Protein AF-A0A520HNE1-F1 (afdb_monomer_lite)

Secondary structure (DSSP, 8-state):
----------THHHHHHHHHHHHHT---SPPPPTT--HHHHHHHHHHHHTS--S-----HHHHHT--S-S--TT-SSSS-TT-PPPSS-HHHHHTSHHHHHHHHHHHHHH--

pLDDT: mean 86.64, std 15.67, range [37.59, 98.0]

Structure (mmCIF, N/CA/C/O backbone):
data_AF-A0A520HNE1-F1
#
_entry.id   AF-A0A520HNE1-F1
#
loop_
_atom_site.group_PDB
_atom_site.id
_atom_site.type_symbol
_atom_site.label_atom_id
_atom_site.label_alt_id
_atom_site.label_comp_id
_atom_site.label_asym_id
_atom_site.label_entity_id
_atom_site.label_seq_id
_atom_site.pdbx_PDB_ins_code
_atom_site.Cartn_x
_atom_site.Cartn_y
_atom_site.Cartn_z
_atom_site.occupancy
_atom_site.B_iso_or_equiv
_atom_site.auth_seq_id
_atom_site.auth_comp_id
_atom_site.auth_asym_id
_atom_site.auth_atom_id
_atom_site.pdbx_PDB_model_num
ATOM 1 N N . GLY A 1 1 ? 40.516 4.530 -19.242 1.00 40.66 1 GLY A N 1
ATOM 2 C CA . GLY A 1 1 ? 40.193 3.561 -18.183 1.00 40.66 1 GLY A CA 1
ATOM 3 C C . GLY A 1 1 ? 39.860 4.319 -16.925 1.00 40.66 1 GLY A C 1
ATOM 4 O O . GLY A 1 1 ? 40.769 4.681 -16.197 1.00 40.66 1 GLY A O 1
ATOM 5 N N . ALA A 1 2 ? 38.583 4.626 -16.720 1.00 37.59 2 ALA A N 1
ATOM 6 C CA . ALA A 1 2 ? 38.080 5.184 -15.474 1.00 37.59 2 ALA A CA 1
ATOM 7 C C . ALA A 1 2 ? 37.183 4.106 -14.864 1.00 37.59 2 ALA A C 1
ATOM 9 O O . ALA A 1 2 ? 36.237 3.654 -15.501 1.00 37.59 2 ALA A O 1
ATOM 10 N N . SER A 1 3 ? 37.581 3.618 -13.693 1.00 43.94 3 SER A N 1
ATOM 11 C CA . SER A 1 3 ? 36.864 2.610 -12.921 1.00 43.94 3 SER A CA 1
ATOM 12 C C . SER A 1 3 ? 35.507 3.173 -12.496 1.00 43.94 3 SER A C 1
ATOM 14 O O . SER A 1 3 ? 35.446 4.117 -11.710 1.00 43.94 3 SER A O 1
ATOM 16 N N . ASP A 1 4 ? 34.445 2.580 -13.041 1.00 48.78 4 ASP A N 1
ATOM 17 C CA . ASP A 1 4 ? 33.061 2.705 -12.587 1.00 48.78 4 ASP A CA 1
ATOM 18 C C . ASP A 1 4 ? 32.953 2.093 -11.180 1.00 48.78 4 ASP A C 1
ATOM 20 O O . ASP A 1 4 ? 32.850 0.878 -11.007 1.00 48.78 4 ASP A O 1
ATOM 24 N N . ARG A 1 5 ? 33.080 2.934 -10.149 1.00 47.28 5 ARG A N 1
ATOM 25 C CA . ARG A 1 5 ? 32.736 2.578 -8.769 1.00 47.28 5 ARG A CA 1
ATOM 26 C C . ARG A 1 5 ? 31.274 2.946 -8.547 1.00 47.28 5 ARG A C 1
ATOM 28 O O . ARG A 1 5 ? 30.973 4.027 -8.046 1.00 47.28 5 ARG A O 1
ATOM 35 N N . ARG A 1 6 ? 30.368 2.028 -8.886 1.00 51.62 6 ARG A N 1
ATOM 36 C CA . ARG A 1 6 ? 28.998 2.081 -8.365 1.00 51.62 6 ARG A CA 1
ATOM 37 C C . ARG A 1 6 ? 29.056 1.998 -6.835 1.00 51.62 6 ARG A C 1
ATOM 39 O O . ARG A 1 6 ? 29.762 1.127 -6.320 1.00 51.62 6 ARG A O 1
ATOM 46 N N . PRO A 1 7 ? 28.353 2.857 -6.083 1.00 41.38 7 PRO A N 1
ATOM 47 C CA . PRO A 1 7 ? 28.231 2.668 -4.649 1.00 41.38 7 PRO A CA 1
ATOM 48 C C . PRO A 1 7 ? 27.406 1.402 -4.406 1.00 41.38 7 PRO A C 1
ATOM 50 O O . PRO A 1 7 ? 26.230 1.323 -4.755 1.00 41.38 7 PRO A O 1
ATOM 53 N N . SER A 1 8 ? 28.043 0.386 -3.831 1.00 45.44 8 SER A N 1
ATOM 54 C CA . SER A 1 8 ? 27.373 -0.816 -3.355 1.00 45.44 8 SER A CA 1
ATOM 55 C C . SER A 1 8 ? 26.405 -0.415 -2.241 1.00 45.44 8 SER A C 1
ATOM 57 O O . SER A 1 8 ? 26.836 -0.179 -1.113 1.00 45.44 8 SER A O 1
ATOM 59 N N . PHE A 1 9 ? 25.105 -0.331 -2.531 1.00 48.09 9 PHE A N 1
ATOM 60 C CA . PHE A 1 9 ? 24.079 -0.347 -1.490 1.00 48.09 9 PHE A CA 1
ATOM 61 C C . PHE A 1 9 ? 24.226 -1.672 -0.735 1.00 48.09 9 PHE A C 1
ATOM 63 O O . PHE A 1 9 ? 23.841 -2.735 -1.216 1.00 48.09 9 PHE A O 1
ATOM 70 N N . HIS A 1 10 ? 24.895 -1.634 0.416 1.00 51.56 10 HIS A N 1
ATOM 71 C CA . HIS A 1 10 ? 25.064 -2.805 1.262 1.00 51.56 10 HIS A CA 1
ATOM 72 C C . HIS A 1 10 ? 23.704 -3.137 1.880 1.00 51.56 10 HIS A C 1
ATOM 74 O O . HIS A 1 10 ? 23.119 -2.290 2.549 1.00 51.56 10 HIS A O 1
ATOM 80 N N . VAL A 1 11 ? 23.227 -4.372 1.703 1.00 50.53 11 VAL A N 1
ATOM 81 C CA . VAL A 1 11 ? 21.996 -4.910 2.324 1.00 50.53 11 VAL A CA 1
ATOM 82 C C . VAL A 1 11 ? 21.946 -4.622 3.837 1.00 50.53 11 VAL A C 1
ATOM 84 O O . VAL A 1 11 ? 20.886 -4.331 4.381 1.00 50.53 11 VAL A O 1
ATOM 87 N N . GLN A 1 12 ? 23.110 -4.570 4.495 1.00 44.84 12 GLN A N 1
ATOM 88 C CA . GLN A 1 12 ? 23.267 -4.205 5.910 1.00 44.84 12 GLN A CA 1
ATOM 89 C C . GLN A 1 12 ? 22.785 -2.782 6.264 1.00 44.84 12 GLN A C 1
ATOM 91 O O . GLN A 1 12 ? 22.429 -2.524 7.411 1.00 44.84 12 GLN A O 1
ATOM 96 N N . SER A 1 13 ? 22.758 -1.849 5.305 1.00 59.25 13 SER A N 1
ATOM 97 C CA . SER A 1 13 ? 22.366 -0.450 5.529 1.00 59.25 13 SER A CA 1
ATOM 98 C C . SER A 1 13 ? 20.851 -0.253 5.656 1.00 59.25 13 SER A C 1
ATOM 100 O O . SER A 1 13 ? 20.426 0.764 6.200 1.00 59.25 13 SER A O 1
ATOM 102 N N . ILE A 1 14 ? 20.039 -1.193 5.160 1.00 62.12 14 ILE A N 1
ATOM 103 C CA . ILE A 1 14 ? 18.565 -1.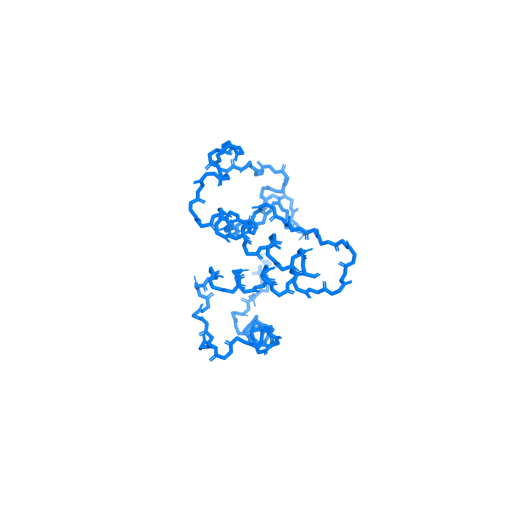120 5.192 1.00 62.12 14 ILE A CA 1
ATOM 104 C C . ILE A 1 14 ? 18.000 -1.899 6.394 1.00 62.12 14 ILE A C 1
ATOM 106 O O . ILE A 1 14 ? 16.924 -1.579 6.894 1.00 62.12 14 ILE A O 1
ATOM 110 N N . SER A 1 15 ? 18.759 -2.859 6.934 1.00 69.25 15 SER A N 1
ATOM 111 C CA . SER A 1 15 ? 18.301 -3.739 8.016 1.00 69.25 15 SER A CA 1
ATOM 112 C C . SER A 1 15 ? 17.917 -2.994 9.299 1.00 69.25 15 SER A C 1
ATOM 114 O O . SER A 1 15 ? 16.929 -3.343 9.936 1.00 69.25 15 SER A O 1
ATOM 116 N N . ARG A 1 16 ? 18.660 -1.945 9.684 1.00 82.94 16 ARG A N 1
ATOM 117 C CA . ARG A 1 16 ? 18.360 -1.196 10.916 1.00 82.94 16 ARG A CA 1
ATOM 118 C C . ARG A 1 16 ? 17.043 -0.406 10.821 1.00 82.94 16 ARG A C 1
ATOM 120 O O . ARG A 1 16 ? 16.237 -0.551 11.737 1.00 82.94 16 ARG A O 1
ATOM 127 N N . PRO A 1 17 ? 16.793 0.392 9.765 1.00 85.19 17 PRO A N 1
ATOM 128 C CA . PRO A 1 17 ? 15.487 1.018 9.565 1.00 85.19 17 PRO A CA 1
ATOM 129 C C . PRO A 1 17 ? 14.316 0.026 9.530 1.00 85.19 17 PRO A C 1
ATOM 131 O O . PRO A 1 17 ? 13.297 0.296 10.158 1.00 85.19 17 PRO A O 1
ATOM 134 N N . CYS 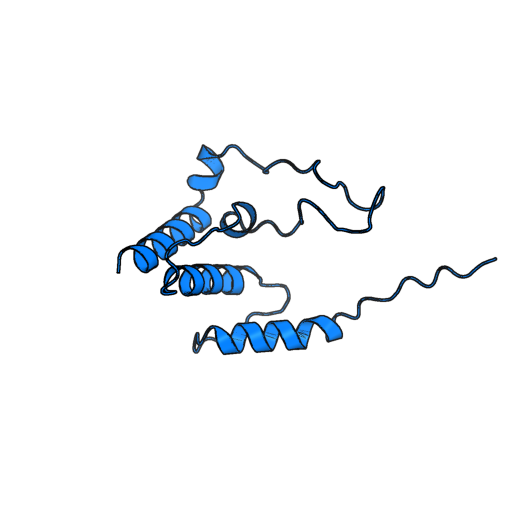A 1 18 ? 14.459 -1.126 8.860 1.00 86.88 18 CYS A N 1
ATOM 135 C CA . CYS A 1 18 ? 13.406 -2.151 8.810 1.00 86.88 18 CYS A CA 1
ATOM 136 C C . CYS A 1 18 ? 13.063 -2.702 10.198 1.00 86.88 18 CYS A C 1
ATOM 138 O O . CYS A 1 18 ? 11.894 -2.706 10.576 1.00 86.88 18 CYS A O 1
ATOM 140 N N . HIS A 1 19 ? 14.080 -3.055 10.986 1.00 87.81 19 HIS A N 1
ATOM 141 C CA . HIS A 1 19 ? 13.887 -3.526 12.355 1.00 87.81 19 HIS A CA 1
ATOM 142 C C . HIS A 1 19 ? 13.204 -2.474 13.242 1.00 87.81 19 HIS A C 1
ATOM 144 O O . HIS A 1 19 ? 12.290 -2.777 14.006 1.00 87.81 19 HIS A O 1
ATOM 150 N N . GLN A 1 20 ? 13.619 -1.207 13.125 1.00 89.81 20 GLN A N 1
ATOM 151 C CA . GLN A 1 20 ? 13.012 -0.104 13.876 1.00 89.81 20 GLN A CA 1
ATOM 152 C C . GLN A 1 20 ? 11.550 0.126 13.486 1.00 89.81 20 GLN A C 1
ATOM 154 O O . GLN A 1 20 ? 10.723 0.372 14.363 1.00 89.81 20 GLN A O 1
ATOM 159 N N . LEU A 1 21 ? 11.229 0.031 12.193 1.00 89.12 21 LEU A N 1
ATOM 160 C CA . LEU A 1 21 ? 9.853 0.105 11.715 1.00 89.12 21 LEU A CA 1
ATOM 161 C C . LEU A 1 21 ? 9.018 -1.050 12.275 1.00 89.12 21 LEU A C 1
ATOM 163 O O . LEU A 1 21 ? 7.948 -0.799 12.820 1.00 89.12 21 LEU A O 1
ATOM 167 N N . TRP A 1 22 ? 9.510 -2.291 12.195 1.00 91.12 22 TRP A N 1
ATOM 168 C CA . TRP A 1 22 ? 8.801 -3.456 12.728 1.00 91.12 22 TRP A CA 1
ATOM 169 C C . TRP A 1 22 ? 8.521 -3.320 14.228 1.00 91.12 22 TRP A C 1
ATOM 171 O O . TRP A 1 22 ? 7.383 -3.481 14.662 1.00 91.12 22 TRP A O 1
ATOM 181 N N . ALA A 1 23 ? 9.530 -2.931 15.011 1.00 90.06 23 ALA A N 1
ATOM 182 C CA . ALA A 1 23 ? 9.372 -2.699 16.444 1.00 90.06 23 ALA A CA 1
ATOM 183 C C . ALA A 1 23 ? 8.332 -1.605 16.758 1.00 90.06 23 ALA A C 1
ATOM 185 O O . ALA A 1 23 ? 7.591 -1.723 17.730 1.00 90.06 23 ALA A O 1
ATOM 186 N N . ALA A 1 24 ? 8.242 -0.558 15.931 1.00 90.25 24 ALA A N 1
ATOM 187 C CA . ALA A 1 24 ? 7.280 0.530 16.112 1.00 90.25 24 ALA A CA 1
ATOM 188 C C . ALA A 1 24 ? 5.828 0.140 15.780 1.00 90.25 24 ALA A C 1
ATOM 190 O O . ALA A 1 24 ? 4.900 0.808 16.233 1.00 90.25 24 ALA A O 1
ATOM 191 N N . LEU A 1 25 ? 5.617 -0.925 15.003 1.00 90.12 25 LEU A N 1
ATOM 192 C CA . LEU A 1 25 ? 4.283 -1.419 14.653 1.00 90.12 25 LEU A CA 1
ATOM 193 C C . LEU A 1 25 ? 3.622 -2.220 15.792 1.00 90.12 25 LEU A C 1
ATOM 195 O O . LEU A 1 25 ? 2.427 -2.520 15.694 1.00 90.12 25 LEU A O 1
ATOM 199 N N . ASP A 1 26 ? 4.371 -2.525 16.862 1.00 82.81 26 ASP A N 1
ATOM 200 C CA . ASP A 1 26 ? 3.914 -3.171 18.105 1.00 82.81 26 ASP A CA 1
ATOM 201 C C . ASP A 1 26 ? 2.994 -4.373 17.839 1.00 82.81 26 ASP A C 1
ATOM 203 O O . ASP A 1 26 ? 1.812 -4.385 18.183 1.00 82.81 26 ASP A O 1
ATOM 207 N N . THR A 1 27 ? 3.501 -5.347 17.082 1.00 78.94 27 THR A N 1
ATOM 208 C CA . THR A 1 27 ? 2.720 -6.501 16.605 1.00 78.94 27 THR A CA 1
ATOM 209 C C . THR A 1 27 ? 2.701 -7.662 17.589 1.00 78.94 27 THR A C 1
ATOM 211 O O . THR A 1 27 ? 1.852 -8.536 17.470 1.00 78.94 27 THR A O 1
ATOM 214 N N . TRP A 1 28 ? 3.655 -7.694 18.528 1.00 81.94 28 TRP A N 1
ATOM 215 C CA . TRP A 1 28 ? 4.046 -8.872 19.322 1.00 81.94 28 TRP A CA 1
ATOM 216 C C . TRP A 1 28 ? 4.425 -10.118 18.496 1.00 81.94 28 TRP A C 1
ATOM 218 O O . TRP A 1 28 ? 4.791 -11.144 19.071 1.00 81.94 28 TRP A O 1
ATOM 228 N N . ASP A 1 29 ? 4.414 -10.012 17.167 1.00 87.62 29 ASP A N 1
ATOM 229 C CA . ASP A 1 29 ? 4.768 -11.061 16.223 1.00 87.62 29 ASP A CA 1
ATOM 230 C C . ASP A 1 29 ? 6.282 -11.055 15.941 1.00 87.62 29 ASP A C 1
ATOM 232 O O . ASP A 1 29 ? 6.933 -9.999 15.988 1.00 87.62 29 ASP A O 1
ATOM 236 N N . PRO A 1 30 ? 6.875 -12.219 15.610 1.00 90.12 30 PRO A N 1
ATOM 237 C CA . PRO A 1 30 ? 8.262 -12.271 15.168 1.00 90.12 30 PRO A CA 1
ATOM 238 C C . PRO A 1 30 ? 8.453 -11.453 13.884 1.00 90.12 30 PRO A C 1
ATOM 240 O O . PRO A 1 30 ? 7.607 -11.473 12.990 1.00 90.12 30 PRO A O 1
ATOM 243 N N . GLU A 1 31 ? 9.588 -10.756 13.787 1.00 91.19 31 GLU A N 1
ATOM 244 C CA . GLU A 1 31 ? 9.944 -9.993 12.587 1.00 91.19 31 GLU A CA 1
ATOM 245 C C . GLU A 1 31 ? 10.016 -10.918 11.358 1.00 91.19 31 GLU A C 1
ATOM 247 O O . GLU A 1 31 ? 10.704 -11.946 11.414 1.00 91.19 31 GLU A O 1
ATOM 252 N N . PRO A 1 32 ? 9.319 -10.588 10.251 1.00 91.88 32 PRO A N 1
ATOM 253 C CA . PRO A 1 32 ? 9.392 -11.360 9.018 1.00 91.88 32 PRO A CA 1
ATOM 254 C C . PRO A 1 32 ? 10.810 -11.397 8.444 1.00 91.88 32 PRO A C 1
ATOM 256 O O . PRO A 1 32 ? 11.614 -10.486 8.645 1.00 91.88 32 PRO A O 1
ATOM 259 N N . ALA A 1 33 ? 11.111 -12.437 7.665 1.00 89.38 33 ALA A N 1
ATOM 260 C CA . ALA A 1 33 ? 12.364 -12.491 6.920 1.00 89.38 33 ALA A CA 1
ATOM 261 C C . ALA A 1 33 ? 12.463 -11.313 5.920 1.00 89.38 33 ALA A C 1
ATOM 263 O O . ALA A 1 33 ? 11.433 -10.868 5.406 1.00 89.38 33 ALA A O 1
ATOM 264 N N . PRO A 1 34 ? 13.676 -10.820 5.590 1.00 83.19 34 PRO A N 1
ATOM 265 C CA . PRO A 1 34 ? 13.851 -9.635 4.737 1.00 83.19 34 PRO A CA 1
ATOM 266 C C . PRO A 1 34 ? 13.215 -9.713 3.340 1.00 83.19 34 PRO A C 1
ATOM 268 O O . PRO A 1 34 ? 12.947 -8.682 2.729 1.00 83.19 34 PRO A O 1
ATOM 271 N N . ASP A 1 35 ? 12.989 -10.916 2.817 1.00 84.75 35 ASP A N 1
ATOM 272 C CA . ASP A 1 35 ? 12.350 -11.187 1.525 1.00 84.75 35 ASP A CA 1
ATOM 273 C C . ASP A 1 35 ? 10.830 -11.418 1.628 1.00 84.75 35 ASP A C 1
ATOM 275 O O . ASP A 1 35 ? 10.147 -11.596 0.619 1.00 84.75 35 ASP A O 1
ATOM 279 N N . THR A 1 36 ? 10.277 -11.377 2.841 1.00 89.06 36 THR A N 1
ATOM 280 C CA . THR A 1 36 ? 8.871 -11.658 3.139 1.00 89.06 36 THR A CA 1
ATOM 281 C C . THR A 1 36 ? 8.149 -10.364 3.523 1.00 89.06 36 THR A C 1
ATOM 283 O O . THR A 1 36 ? 7.833 -10.114 4.683 1.00 89.06 36 THR A O 1
ATOM 286 N N . ALA A 1 37 ? 7.877 -9.514 2.530 1.00 88.31 37 ALA A N 1
ATOM 287 C CA . ALA A 1 37 ? 7.321 -8.175 2.758 1.00 88.31 37 ALA A CA 1
ATOM 288 C C . ALA A 1 37 ? 5.820 -8.152 3.108 1.00 88.31 37 ALA A C 1
ATOM 290 O O . ALA A 1 37 ? 5.356 -7.204 3.737 1.00 88.31 37 ALA A O 1
ATOM 291 N N . ALA A 1 38 ? 5.045 -9.170 2.713 1.00 91.44 38 ALA A N 1
ATOM 292 C CA . ALA A 1 38 ? 3.582 -9.135 2.827 1.00 91.44 38 ALA A CA 1
ATOM 293 C C . ALA A 1 38 ? 3.063 -8.884 4.261 1.00 91.44 38 ALA A C 1
ATOM 295 O O . ALA A 1 38 ? 2.248 -7.975 4.413 1.00 91.44 38 ALA A O 1
ATOM 296 N N . PRO A 1 39 ? 3.567 -9.559 5.316 1.00 91.94 39 PRO A N 1
ATOM 297 C CA . PRO A 1 39 ? 3.123 -9.287 6.683 1.00 91.94 39 PRO A CA 1
ATOM 298 C C . PRO A 1 39 ? 3.435 -7.859 7.140 1.00 91.94 39 PRO A C 1
ATOM 300 O O . PRO A 1 39 ? 2.641 -7.269 7.866 1.00 91.94 39 PRO A O 1
ATOM 303 N N . VAL A 1 40 ? 4.561 -7.288 6.687 1.00 92.06 40 VAL A N 1
ATOM 304 C CA . VAL A 1 40 ? 4.956 -5.900 6.985 1.00 92.06 40 VAL A CA 1
ATOM 305 C C . VAL A 1 40 ? 3.991 -4.907 6.334 1.00 92.06 40 VAL A C 1
ATOM 307 O O . VAL A 1 40 ? 3.595 -3.929 6.964 1.00 92.06 40 VAL A O 1
ATOM 310 N N . VAL A 1 41 ? 3.569 -5.170 5.095 1.00 93.06 41 VAL A N 1
ATOM 311 C CA . VAL A 1 41 ? 2.559 -4.355 4.403 1.00 93.06 41 VAL A CA 1
ATOM 312 C C . VAL A 1 41 ? 1.221 -4.427 5.137 1.00 93.06 41 VAL A C 1
ATOM 314 O O . VAL A 1 41 ? 0.634 -3.391 5.441 1.00 93.06 41 VAL A O 1
ATOM 317 N N . ASP A 1 42 ? 0.760 -5.630 5.477 1.00 94.50 42 ASP A N 1
ATOM 318 C CA . ASP A 1 42 ? -0.554 -5.835 6.096 1.00 94.50 42 ASP A CA 1
ATOM 319 C C . ASP A 1 42 ? -0.671 -5.095 7.436 1.00 94.50 42 ASP A C 1
ATOM 321 O O . ASP A 1 42 ? -1.655 -4.391 7.688 1.00 94.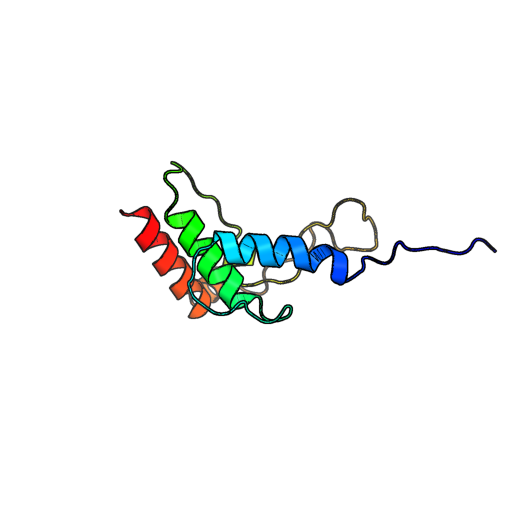50 42 ASP A O 1
ATOM 325 N N . ILE A 1 43 ? 0.362 -5.187 8.280 1.00 94.69 43 ILE A N 1
ATOM 326 C CA . ILE A 1 43 ? 0.385 -4.468 9.551 1.00 94.69 43 ILE A CA 1
ATOM 327 C C . ILE A 1 43 ? 0.520 -2.955 9.364 1.00 94.69 43 ILE A C 1
ATOM 329 O O . ILE A 1 43 ? -0.161 -2.199 10.058 1.00 94.69 43 ILE A O 1
ATOM 333 N N . ALA A 1 44 ? 1.368 -2.493 8.441 1.00 93.88 44 ALA A N 1
ATOM 334 C CA . ALA A 1 44 ? 1.582 -1.067 8.223 1.00 93.88 44 ALA A CA 1
ATOM 335 C C . ALA A 1 44 ? 0.285 -0.389 7.767 1.00 93.88 44 ALA A C 1
ATOM 337 O O . ALA A 1 44 ? -0.075 0.662 8.297 1.00 93.88 44 ALA A O 1
ATOM 338 N N . LEU A 1 45 ? -0.462 -1.029 6.861 1.00 95.12 45 LEU A N 1
ATOM 339 C CA . LEU A 1 45 ? -1.776 -0.564 6.418 1.00 95.12 45 LEU A CA 1
ATOM 340 C C . LEU A 1 45 ? -2.771 -0.489 7.583 1.00 95.12 45 LEU A C 1
ATOM 342 O O . LEU A 1 45 ? -3.455 0.525 7.737 1.00 95.12 45 LEU A O 1
ATOM 346 N N . ARG A 1 46 ? -2.812 -1.519 8.439 1.00 93.50 46 ARG A N 1
ATOM 347 C CA . ARG A 1 46 ? -3.670 -1.530 9.633 1.00 93.50 46 ARG A CA 1
ATOM 348 C C . ARG A 1 46 ? -3.324 -0.389 10.594 1.00 93.50 46 ARG A C 1
ATOM 350 O O . ARG A 1 46 ? -4.208 0.360 10.996 1.00 93.50 46 ARG A O 1
ATOM 357 N N . ARG A 1 47 ? -2.042 -0.206 10.926 1.00 93.44 47 ARG A N 1
ATOM 358 C CA . ARG A 1 47 ? -1.597 0.860 11.840 1.00 93.44 47 ARG A CA 1
ATOM 359 C C . ARG A 1 47 ? -1.850 2.251 11.274 1.00 93.44 47 ARG A C 1
ATOM 361 O O . ARG A 1 47 ? -2.290 3.122 12.013 1.00 93.44 47 ARG A O 1
ATOM 368 N N . MET A 1 48 ? -1.635 2.451 9.973 1.00 93.94 48 MET A N 1
ATOM 369 C CA . MET A 1 48 ? -1.985 3.695 9.279 1.00 93.94 48 MET A CA 1
ATOM 370 C C . MET A 1 48 ? -3.484 4.004 9.389 1.00 93.94 48 MET A C 1
ATOM 372 O O . MET A 1 48 ? -3.856 5.154 9.639 1.00 93.94 48 MET A O 1
ATOM 376 N N . ALA A 1 49 ? -4.339 2.987 9.244 1.00 94.38 49 ALA A N 1
ATOM 377 C CA . ALA A 1 49 ? -5.785 3.135 9.372 1.00 94.38 49 ALA A CA 1
ATOM 378 C C . ALA A 1 49 ? -6.222 3.524 10.796 1.00 94.38 49 ALA A C 1
ATOM 380 O O . ALA A 1 49 ? -7.118 4.349 10.935 1.00 94.38 49 ALA A O 1
ATOM 381 N N . GLU A 1 50 ? -5.552 3.001 11.825 1.00 93.56 50 GLU A N 1
ATOM 382 C CA . GLU A 1 50 ? -5.826 3.275 13.248 1.00 93.56 50 GLU A CA 1
ATOM 383 C C . GLU A 1 50 ? -5.336 4.661 13.725 1.00 93.56 50 GLU A C 1
ATOM 385 O O . GLU A 1 50 ? -5.604 5.064 14.858 1.00 93.56 50 GLU A O 1
ATOM 390 N N . THR A 1 51 ? -4.598 5.412 12.899 1.00 93.50 51 THR A N 1
ATOM 391 C CA . THR A 1 51 ? -4.109 6.743 13.295 1.00 93.50 51 THR A CA 1
ATOM 392 C C . THR A 1 51 ? -5.248 7.767 13.428 1.00 93.50 51 THR A C 1
ATOM 394 O O . THR A 1 51 ? -6.200 7.744 12.643 1.00 93.50 51 THR A O 1
ATOM 397 N N . PRO A 1 52 ? -5.121 8.774 14.318 1.00 93.94 52 PRO A N 1
ATOM 398 C CA . PRO A 1 52 ? -6.096 9.864 14.439 1.00 93.94 52 PRO A CA 1
ATOM 399 C C . PRO A 1 52 ? -6.045 10.865 13.267 1.00 93.94 52 PRO A C 1
ATOM 401 O O . PRO A 1 52 ? -6.673 11.923 13.315 1.00 93.94 52 PRO A O 1
ATOM 404 N N . CYS A 1 53 ? -5.270 10.582 12.215 1.00 95.19 53 CYS A N 1
ATOM 405 C CA . CYS A 1 53 ? -5.177 11.432 11.038 1.00 95.19 53 CYS A CA 1
ATOM 406 C C . CYS A 1 53 ? -6.543 11.532 10.341 1.00 95.19 53 CYS A C 1
ATOM 408 O O . CYS A 1 53 ? -7.166 10.522 10.005 1.00 95.19 53 CYS A O 1
ATOM 410 N N . ALA A 1 54 ? -6.993 12.755 10.049 1.00 93.62 54 ALA A N 1
ATOM 411 C CA . ALA A 1 54 ? -8.272 12.987 9.371 1.00 93.62 54 ALA A CA 1
ATOM 412 C C . ALA A 1 54 ? -8.320 12.370 7.957 1.00 93.62 54 ALA A C 1
ATOM 414 O O . ALA A 1 54 ? -9.381 11.949 7.504 1.00 93.62 54 ALA A O 1
ATOM 415 N N . LEU A 1 55 ? -7.169 12.262 7.287 1.00 93.31 55 LEU A N 1
ATOM 416 C CA . LEU A 1 55 ? -7.021 11.670 5.960 1.00 93.31 55 LEU A CA 1
ATOM 417 C C . LEU A 1 55 ? -5.848 10.684 5.951 1.00 93.31 55 LEU A C 1
ATOM 419 O O . LEU A 1 55 ? -4.762 11.015 6.422 1.00 93.31 55 LEU A O 1
ATOM 423 N N . ALA A 1 56 ? -6.067 9.510 5.363 1.00 92.19 56 ALA A N 1
ATOM 424 C CA . ALA A 1 56 ? -5.028 8.543 5.032 1.00 92.19 56 ALA A CA 1
ATOM 425 C C . ALA A 1 56 ? -5.026 8.320 3.514 1.00 92.19 56 ALA A C 1
ATOM 427 O O . ALA A 1 56 ? -6.086 8.153 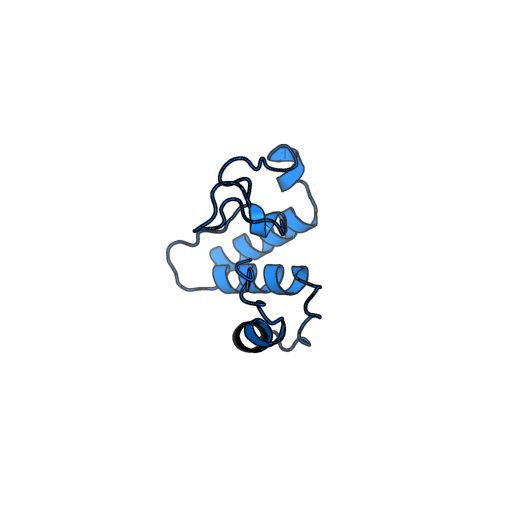2.910 1.00 92.19 56 ALA A O 1
ATOM 428 N N . ILE A 1 57 ? -3.842 8.336 2.902 1.00 93.62 57 ILE A N 1
ATOM 429 C CA . ILE A 1 57 ? -3.641 8.042 1.480 1.00 93.62 57 ILE A CA 1
ATOM 430 C C . ILE A 1 57 ? -2.721 6.834 1.406 1.00 93.62 57 ILE A C 1
ATOM 432 O O . ILE A 1 57 ? -1.650 6.838 2.010 1.00 93.62 57 ILE A O 1
ATOM 436 N N . LEU A 1 58 ? -3.153 5.812 0.675 1.00 92.25 58 LEU A N 1
ATOM 437 C CA . LEU A 1 58 ? -2.441 4.550 0.532 1.00 92.25 58 LEU A CA 1
ATOM 438 C C . LEU A 1 58 ? -2.211 4.285 -0.961 1.00 92.25 58 LEU A C 1
ATOM 440 O O . LEU A 1 58 ? -3.176 4.363 -1.729 1.00 92.25 58 LEU A O 1
ATOM 444 N N . PRO A 1 59 ? -0.971 3.997 -1.392 1.00 92.00 59 PRO A N 1
ATOM 445 C CA . PRO A 1 59 ? -0.703 3.580 -2.763 1.00 92.00 59 PRO A CA 1
ATOM 446 C C . PRO A 1 59 ? -1.462 2.292 -3.100 1.00 92.00 59 PRO A C 1
ATOM 448 O O . PRO A 1 59 ? -1.493 1.343 -2.312 1.00 92.00 59 PRO A O 1
ATOM 451 N N . ILE A 1 60 ? -2.051 2.225 -4.295 1.00 93.06 60 ILE A N 1
ATOM 452 C CA . ILE A 1 60 ? -2.695 0.988 -4.765 1.00 93.06 60 ILE A CA 1
ATOM 453 C C . ILE A 1 60 ? -1.658 -0.126 -4.970 1.00 93.06 60 ILE A C 1
ATOM 455 O O . ILE A 1 60 ? -1.966 -1.306 -4.834 1.00 93.06 60 ILE A O 1
ATOM 459 N N . GLU A 1 61 ? -0.412 0.243 -5.248 1.00 95.00 61 GLU A N 1
ATOM 460 C CA . GLU A 1 61 ? 0.726 -0.656 -5.361 1.00 95.00 61 GLU A CA 1
ATOM 461 C C . GLU A 1 61 ? 0.975 -1.428 -4.061 1.00 95.00 61 GLU A C 1
ATOM 463 O O . GLU A 1 61 ? 1.202 -2.636 -4.125 1.00 95.00 61 GLU A O 1
ATOM 468 N N . ASP A 1 62 ? 0.833 -0.786 -2.896 1.00 93.75 62 ASP A N 1
ATOM 469 C CA . ASP A 1 62 ? 0.967 -1.444 -1.589 1.00 93.75 62 ASP A CA 1
ATOM 470 C C . ASP A 1 62 ? -0.217 -2.380 -1.327 1.00 93.75 62 ASP A C 1
ATOM 472 O O . ASP A 1 62 ? -0.032 -3.525 -0.907 1.00 93.75 62 ASP A O 1
ATOM 476 N N . LEU A 1 63 ? -1.438 -1.945 -1.668 1.00 94.75 63 LEU A N 1
ATOM 477 C CA . LEU A 1 63 ? -2.626 -2.802 -1.600 1.00 94.75 63 LEU A CA 1
ATOM 478 C C . LEU A 1 63 ? -2.453 -4.075 -2.431 1.00 94.75 63 LEU A C 1
ATOM 480 O O . LEU A 1 63 ? -2.815 -5.155 -1.970 1.00 94.75 63 LEU A O 1
ATOM 484 N N . VAL A 1 64 ? -1.862 -3.967 -3.622 1.00 95.44 64 VAL A N 1
ATOM 485 C CA . VAL A 1 64 ? -1.622 -5.090 -4.542 1.00 95.44 64 VAL A CA 1
ATOM 486 C C . VAL A 1 64 ? -0.335 -5.862 -4.209 1.00 95.44 64 VAL A C 1
ATOM 488 O O . VAL A 1 64 ? -0.190 -7.008 -4.635 1.00 95.44 64 VAL A O 1
ATOM 491 N N . GLY A 1 65 ? 0.571 -5.294 -3.409 1.00 93.25 65 GLY A N 1
ATOM 492 C CA . GLY A 1 65 ? 1.861 -5.891 -3.051 1.00 93.25 65 GLY A CA 1
ATOM 493 C C . GLY A 1 65 ? 2.892 -5.851 -4.183 1.00 93.25 65 GLY A C 1
ATOM 494 O O . GLY A 1 65 ? 3.617 -6.825 -4.386 1.00 93.25 65 GLY A O 1
ATOM 495 N N . LEU A 1 66 ? 2.933 -4.765 -4.961 1.00 93.31 66 LEU A N 1
ATOM 496 C CA . LEU A 1 66 ? 3.917 -4.600 -6.031 1.00 93.31 66 LEU A CA 1
ATOM 497 C C . LEU A 1 66 ? 5.286 -4.219 -5.460 1.00 93.31 66 LEU A C 1
ATOM 499 O O . LEU A 1 66 ? 5.416 -3.261 -4.710 1.00 93.31 66 LEU A O 1
ATOM 503 N N . VAL A 1 67 ? 6.319 -4.956 -5.869 1.00 90.50 67 VAL A N 1
ATOM 504 C CA . VAL A 1 67 ? 7.707 -4.732 -5.422 1.00 90.50 67 VAL A CA 1
ATOM 505 C C . VAL A 1 67 ? 8.359 -3.547 -6.146 1.00 90.50 67 VAL A C 1
ATOM 507 O O . VAL A 1 67 ? 9.207 -2.849 -5.598 1.00 90.50 67 VAL A O 1
ATOM 510 N N . GLU A 1 68 ? 7.978 -3.318 -7.400 1.00 89.94 68 GLU A N 1
ATOM 511 C CA . GLU A 1 68 ? 8.663 -2.392 -8.296 1.00 89.94 68 GLU A CA 1
ATOM 512 C C . GLU A 1 68 ? 8.101 -0.970 -8.202 1.00 89.94 68 GLU A C 1
ATOM 514 O O . GLU A 1 68 ? 6.919 -0.742 -8.458 1.00 89.94 68 GLU A O 1
ATOM 519 N N . GLN A 1 69 ? 8.967 0.009 -7.935 1.00 90.38 69 GLN A N 1
ATOM 520 C CA . GLN A 1 69 ? 8.567 1.415 -7.843 1.00 90.38 69 GLN A CA 1
ATOM 521 C C . GLN A 1 69 ? 8.180 1.996 -9.220 1.00 90.38 69 GLN A C 1
ATOM 523 O O . GLN A 1 69 ? 8.860 1.724 -10.218 1.00 90.38 69 GLN A O 1
ATOM 528 N N . PRO A 1 70 ? 7.147 2.858 -9.314 1.00 92.44 70 PRO A N 1
ATOM 529 C CA . PRO A 1 70 ? 6.774 3.515 -10.571 1.00 92.44 70 PRO A CA 1
ATOM 530 C C . PRO A 1 70 ? 7.799 4.568 -11.020 1.00 92.44 70 PRO A C 1
ATOM 532 O O . PRO A 1 70 ? 7.900 4.865 -12.212 1.00 92.44 70 PRO A O 1
ATOM 535 N N . ASN A 1 71 ? 8.575 5.112 -10.082 1.00 94.12 71 ASN A N 1
ATOM 536 C CA . ASN A 1 71 ? 9.625 6.091 -10.327 1.00 94.12 71 ASN A CA 1
ATOM 537 C C . ASN A 1 71 ? 10.786 5.883 -9.349 1.00 94.12 71 ASN A C 1
ATOM 539 O O . ASN A 1 71 ? 10.561 5.779 -8.146 1.00 94.12 71 ASN A O 1
ATOM 543 N N . LEU A 1 72 ? 12.008 5.890 -9.874 1.00 93.31 72 LEU A N 1
ATOM 544 C CA . LEU A 1 72 ? 13.255 5.855 -9.127 1.00 93.31 72 LEU A CA 1
ATOM 545 C C . LEU A 1 72 ? 14.030 7.157 -9.405 1.00 93.31 72 LEU A C 1
ATOM 547 O O . LEU A 1 72 ? 14.628 7.302 -10.477 1.00 93.31 72 LEU A O 1
ATOM 551 N N . PRO A 1 73 ? 14.017 8.132 -8.477 1.00 93.88 73 PRO A N 1
ATOM 552 C CA . PRO A 1 73 ? 14.690 9.413 -8.669 1.00 93.88 73 PRO A CA 1
ATOM 553 C C . PRO A 1 73 ? 16.178 9.269 -9.011 1.00 93.88 73 PRO A C 1
ATOM 555 O O . PRO A 1 73 ? 16.877 8.432 -8.446 1.00 93.88 73 PRO A O 1
ATOM 558 N N . GLY A 1 74 ? 16.671 10.129 -9.905 1.00 94.50 74 GLY A N 1
ATOM 559 C CA . GLY A 1 74 ? 18.084 10.144 -10.302 1.00 94.50 74 GLY A CA 1
ATOM 560 C C . GLY A 1 74 ? 18.460 9.136 -11.392 1.00 94.50 74 GLY A C 1
ATOM 561 O O . GLY A 1 74 ? 19.645 8.970 -11.659 1.00 94.50 74 GLY A O 1
ATOM 562 N N . THR A 1 75 ? 17.477 8.498 -12.032 1.00 94.38 75 THR A N 1
ATOM 563 C CA . THR A 1 75 ? 17.680 7.626 -13.199 1.00 94.38 75 THR A CA 1
ATOM 564 C C . THR A 1 75 ? 17.047 8.232 -14.445 1.00 94.38 75 THR A C 1
ATOM 566 O O . THR A 1 75 ? 16.056 8.964 -14.356 1.00 94.38 75 THR A O 1
ATOM 569 N N . ILE A 1 76 ? 17.621 7.934 -15.609 1.00 89.62 76 ILE A N 1
ATOM 570 C CA . ILE A 1 76 ? 17.061 8.341 -16.905 1.00 89.62 76 ILE A CA 1
ATOM 571 C C . ILE A 1 76 ? 16.772 7.089 -17.730 1.00 89.62 76 ILE A C 1
ATOM 573 O O . ILE A 1 76 ? 15.620 6.859 -18.098 1.00 89.62 76 ILE A O 1
ATOM 577 N N . ASP A 1 77 ? 17.788 6.247 -17.932 1.00 93.25 77 ASP A N 1
ATOM 578 C CA . ASP A 1 77 ? 17.706 5.060 -18.792 1.00 93.25 77 ASP A CA 1
ATOM 579 C C . ASP A 1 77 ? 17.723 3.739 -17.997 1.00 93.25 77 ASP A C 1
ATOM 581 O O . ASP A 1 77 ? 17.413 2.677 -18.536 1.00 93.25 77 ASP A O 1
ATOM 585 N N . GLU A 1 78 ? 18.057 3.786 -16.704 1.00 94.25 78 GLU A N 1
ATOM 586 C CA . GLU A 1 78 ? 18.246 2.612 -15.845 1.00 94.25 78 GLU A CA 1
ATOM 587 C C . GLU A 1 78 ? 16.941 2.073 -15.253 1.00 94.25 78 GLU A C 1
ATOM 589 O O . GLU A 1 78 ? 16.835 0.877 -14.978 1.00 94.25 78 GLU A O 1
ATOM 594 N N . HIS A 1 79 ? 15.946 2.942 -15.056 1.00 92.75 79 HIS A N 1
ATOM 595 C CA . HIS A 1 79 ? 14.630 2.574 -14.538 1.00 92.75 79 HIS A CA 1
ATOM 596 C C . HIS A 1 79 ? 13.536 3.078 -15.477 1.00 92.75 79 HIS A C 1
ATOM 598 O O . HIS A 1 79 ? 13.593 4.229 -15.914 1.00 92.75 79 HIS A O 1
ATOM 604 N N . PRO A 1 80 ? 12.497 2.276 -15.776 1.00 94.56 80 PRO A N 1
ATOM 605 C CA . PRO A 1 80 ? 11.383 2.700 -16.620 1.00 94.56 80 PRO A CA 1
ATOM 606 C C . PRO A 1 80 ? 10.430 3.644 -15.860 1.00 94.56 80 PRO A C 1
ATOM 608 O O . PRO A 1 80 ? 9.260 3.320 -15.638 1.00 94.56 80 PRO A O 1
ATOM 611 N N . ASN A 1 81 ? 10.936 4.813 -15.463 1.00 95.88 81 ASN A N 1
ATOM 612 C CA . ASN A 1 81 ? 10.205 5.850 -14.739 1.00 95.88 81 ASN A CA 1
ATOM 613 C C . ASN A 1 81 ? 8.908 6.206 -15.467 1.00 95.88 81 ASN A C 1
ATOM 615 O O . ASN A 1 81 ? 8.919 6.454 -16.673 1.00 95.88 81 ASN A O 1
ATOM 619 N N . TRP A 1 82 ? 7.794 6.236 -14.731 1.00 93.94 82 TRP A N 1
ATOM 620 C CA . TRP A 1 82 ? 6.469 6.659 -15.210 1.00 93.94 82 TRP A CA 1
ATOM 621 C C . TRP A 1 82 ? 5.886 5.812 -16.351 1.00 93.94 82 TRP A C 1
ATOM 623 O O . TRP A 1 82 ? 4.938 6.223 -17.017 1.00 93.94 82 TRP A O 1
ATOM 633 N N . ARG A 1 83 ? 6.447 4.621 -16.597 1.00 94.94 83 ARG A N 1
ATOM 634 C CA . ARG A 1 83 ? 6.055 3.745 -17.717 1.00 94.94 83 ARG A CA 1
ATOM 635 C C . ARG A 1 83 ? 5.401 2.439 -17.275 1.00 94.94 83 ARG A C 1
ATOM 637 O O . ARG A 1 83 ? 4.938 1.678 -18.126 1.00 94.94 83 ARG A O 1
ATOM 644 N N . ARG A 1 84 ? 5.372 2.153 -15.972 1.00 92.44 84 ARG A N 1
ATOM 645 C CA . ARG A 1 84 ? 4.804 0.914 -15.431 1.00 92.44 84 ARG A CA 1
ATOM 646 C C . ARG A 1 84 ? 3.284 1.011 -15.356 1.00 92.44 84 ARG A C 1
ATOM 648 O O . ARG A 1 84 ? 2.740 1.978 -14.836 1.00 92.44 84 ARG A O 1
ATOM 655 N N . ARG A 1 85 ? 2.610 -0.005 -15.895 1.00 94.38 85 ARG A N 1
ATOM 656 C CA . ARG A 1 85 ? 1.159 -0.185 -15.775 1.00 94.38 85 ARG A CA 1
ATOM 657 C C . ARG A 1 85 ? 0.855 -1.129 -14.619 1.00 94.38 85 ARG A C 1
ATOM 659 O O . ARG A 1 85 ? 1.675 -1.992 -14.306 1.00 94.38 85 ARG A O 1
ATOM 666 N N . MET A 1 86 ? -0.344 -1.008 -14.056 1.00 95.62 86 MET A N 1
ATOM 667 C CA . MET A 1 86 ? -0.870 -2.032 -13.159 1.00 95.62 86 MET A CA 1
ATOM 668 C C . MET A 1 86 ? -0.963 -3.379 -13.894 1.00 95.62 86 MET A C 1
ATOM 670 O O . MET A 1 86 ? -1.241 -3.395 -15.097 1.00 95.62 86 MET A O 1
ATOM 674 N N . PRO A 1 87 ? -0.717 -4.507 -13.204 1.00 95.56 87 PRO A N 1
ATOM 675 C CA . PRO A 1 87 ? -0.640 -5.818 -13.846 1.00 95.56 87 PRO A CA 1
ATOM 676 C C . PRO A 1 87 ? -2.002 -6.362 -14.296 1.00 95.56 87 PRO A C 1
ATOM 678 O O . PRO A 1 87 ? -2.045 -7.401 -14.945 1.00 95.56 87 PRO A O 1
ATOM 681 N N . ASP A 1 88 ? -3.100 -5.702 -13.924 1.00 97.25 88 ASP A N 1
ATOM 682 C CA . ASP A 1 88 ? -4.463 -6.126 -14.227 1.00 97.25 88 ASP A CA 1
ATOM 683 C C . ASP A 1 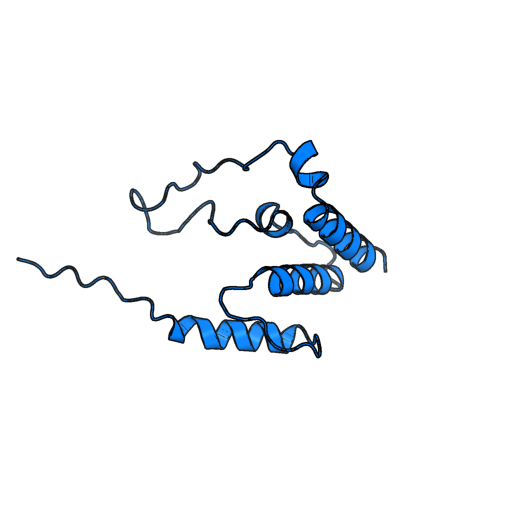88 ? -5.434 -4.930 -14.163 1.00 97.25 88 ASP A C 1
ATOM 685 O O . ASP A 1 88 ? -5.050 -3.820 -13.779 1.00 97.25 88 ASP A O 1
ATOM 689 N N . THR A 1 89 ? -6.688 -5.167 -14.541 1.00 97.38 89 THR A N 1
ATOM 690 C CA . THR A 1 89 ? -7.814 -4.237 -14.379 1.00 97.38 89 THR A CA 1
ATOM 691 C C . THR A 1 89 ? -8.104 -3.955 -12.908 1.00 97.38 89 THR A C 1
ATOM 693 O O . THR A 1 89 ? -7.873 -4.802 -12.044 1.00 97.38 89 THR A O 1
ATOM 696 N N . THR A 1 90 ? -8.649 -2.776 -12.606 1.00 95.69 90 THR A N 1
ATOM 697 C CA . THR A 1 90 ? -9.000 -2.400 -11.231 1.00 95.69 90 THR A CA 1
ATOM 698 C C . THR A 1 90 ? -9.964 -3.407 -10.604 1.00 95.69 90 THR A C 1
ATOM 700 O O . THR A 1 90 ? -9.753 -3.822 -9.470 1.00 95.69 90 THR A O 1
ATOM 703 N N . GLU A 1 91 ? -10.971 -3.865 -11.347 1.00 97.12 91 GLU A N 1
ATOM 704 C CA . GLU A 1 91 ? -11.953 -4.848 -10.887 1.00 97.12 91 GLU A CA 1
ATOM 705 C C . GLU A 1 91 ? -11.281 -6.167 -10.491 1.00 97.12 91 GLU A C 1
ATOM 707 O O . GLU A 1 91 ? -11.525 -6.690 -9.403 1.00 97.12 91 GLU A O 1
ATOM 712 N N . ALA A 1 92 ? -10.388 -6.682 -11.341 1.00 98.00 92 ALA A N 1
ATOM 713 C CA . ALA A 1 92 ? -9.663 -7.915 -11.058 1.00 98.00 92 ALA A CA 1
ATOM 714 C C . ALA A 1 92 ? -8.693 -7.761 -9.879 1.00 98.00 92 ALA A C 1
ATOM 716 O O . ALA A 1 92 ? -8.555 -8.687 -9.082 1.00 98.00 92 ALA A O 1
ATOM 717 N N . LEU A 1 93 ? -8.040 -6.601 -9.735 1.00 97.81 93 LEU A N 1
ATOM 718 C CA . LEU A 1 93 ? -7.158 -6.315 -8.601 1.00 97.81 93 LEU A CA 1
ATOM 719 C C . LEU A 1 93 ? -7.928 -6.269 -7.283 1.00 97.81 93 LEU A C 1
ATOM 721 O O . LEU A 1 93 ? -7.511 -6.912 -6.323 1.00 97.81 93 LEU A O 1
ATOM 725 N N . LEU A 1 94 ? -9.053 -5.555 -7.243 1.00 96.12 94 LEU A N 1
ATOM 726 C CA . LEU A 1 94 ? -9.882 -5.422 -6.043 1.00 96.12 94 LEU A CA 1
ATOM 727 C C . LEU A 1 94 ? -10.541 -6.747 -5.635 1.00 96.12 94 LEU A C 1
ATOM 729 O O . LEU A 1 94 ? -10.761 -6.977 -4.451 1.00 96.12 94 LEU A O 1
ATOM 733 N N . ALA A 1 95 ? -10.800 -7.642 -6.591 1.00 96.62 95 ALA A N 1
ATOM 734 C CA . ALA A 1 95 ? -11.333 -8.976 -6.322 1.00 96.62 95 ALA A CA 1
ATOM 735 C C . ALA A 1 95 ? -10.297 -9.963 -5.746 1.00 96.62 95 ALA A C 1
ATOM 737 O O . ALA A 1 95 ? -10.664 -11.068 -5.337 1.00 96.62 95 ALA A O 1
ATOM 738 N N . ARG A 1 96 ? -9.000 -9.617 -5.710 1.00 97.69 96 ARG A N 1
ATOM 739 C CA . ARG A 1 96 ? -7.974 -10.507 -5.143 1.00 97.69 96 ARG A CA 1
ATOM 740 C C . ARG A 1 96 ? -8.188 -10.654 -3.633 1.00 97.69 96 ARG A C 1
ATOM 742 O O . ARG A 1 96 ? -8.234 -9.634 -2.948 1.00 97.69 96 ARG A O 1
ATOM 749 N N . PRO A 1 97 ? -8.196 -11.882 -3.076 1.00 97.50 97 PRO A N 1
ATOM 750 C CA . PRO A 1 97 ? -8.460 -12.092 -1.651 1.00 97.50 97 PRO A CA 1
ATOM 751 C C . PRO A 1 97 ? -7.554 -11.286 -0.711 1.00 97.50 97 PRO A C 1
ATOM 753 O O . PRO A 1 97 ? -8.035 -10.706 0.255 1.00 97.50 97 PRO A O 1
ATOM 756 N N . ALA A 1 98 ? -6.255 -11.188 -1.018 1.00 95.69 98 ALA A N 1
ATOM 757 C CA . ALA A 1 98 ? -5.317 -10.400 -0.215 1.00 95.69 98 ALA A CA 1
ATOM 758 C C . ALA A 1 98 ? -5.615 -8.889 -0.262 1.00 95.69 98 ALA A C 1
ATOM 760 O O . ALA A 1 98 ? -5.507 -8.206 0.751 1.00 95.69 98 ALA A O 1
ATOM 761 N N . VAL A 1 99 ? -6.025 -8.369 -1.424 1.00 97.31 99 VAL A N 1
ATOM 762 C CA . VAL A 1 99 ? -6.376 -6.950 -1.597 1.00 97.31 99 VAL A CA 1
ATOM 763 C C . VAL A 1 99 ? -7.673 -6.638 -0.854 1.00 97.31 99 VAL A C 1
ATOM 765 O O . VAL A 1 99 ? -7.725 -5.665 -0.106 1.00 97.31 99 VAL A O 1
ATOM 768 N N . ALA A 1 100 ? -8.689 -7.491 -0.999 1.00 97.44 100 ALA A N 1
ATOM 769 C CA . ALA A 1 100 ? -9.954 -7.363 -0.282 1.00 97.44 100 ALA A CA 1
ATOM 770 C C . ALA A 1 100 ? -9.744 -7.373 1.243 1.00 97.44 100 ALA A C 1
ATOM 772 O O . ALA A 1 100 ? -10.203 -6.464 1.927 1.00 97.44 100 ALA A O 1
ATOM 773 N N . ALA A 1 101 ? -8.947 -8.313 1.764 1.00 97.12 101 ALA A N 1
ATOM 774 C CA . ALA A 1 101 ? -8.634 -8.382 3.193 1.00 97.12 101 ALA A CA 1
ATOM 775 C C . ALA A 1 101 ? -7.927 -7.116 3.716 1.00 97.12 101 ALA A C 1
ATOM 777 O O . ALA A 1 101 ? -8.223 -6.641 4.814 1.00 97.12 101 ALA A O 1
ATOM 778 N N . ARG A 1 102 ? -7.014 -6.531 2.927 1.00 97.31 102 ARG A N 1
ATOM 779 C CA . ARG A 1 102 ? -6.363 -5.253 3.263 1.00 97.31 102 ARG A CA 1
ATOM 780 C C . ARG A 1 102 ? -7.365 -4.107 3.316 1.00 97.31 102 ARG A C 1
ATOM 782 O O . ARG A 1 102 ? -7.332 -3.322 4.260 1.00 97.31 102 ARG A O 1
ATOM 789 N N . ILE A 1 103 ? -8.261 -4.024 2.333 1.00 96.81 103 ILE A N 1
ATOM 790 C CA . ILE A 1 103 ? -9.319 -3.006 2.281 1.00 96.81 103 ILE A CA 1
ATOM 791 C C . ILE A 1 103 ? -10.245 -3.128 3.496 1.00 96.81 103 ILE A C 1
ATOM 793 O O . ILE A 1 103 ? -10.522 -2.121 4.145 1.00 96.81 103 ILE A O 1
ATOM 797 N N . ASP A 1 104 ? -10.662 -4.341 3.856 1.00 97.00 104 ASP A N 1
ATOM 798 C CA . ASP A 1 104 ? -11.513 -4.583 5.025 1.00 97.00 104 ASP A CA 1
ATOM 799 C C . ASP A 1 104 ? -10.825 -4.169 6.336 1.00 97.00 104 ASP A C 1
ATOM 801 O O . ASP A 1 104 ? -11.437 -3.517 7.189 1.00 97.00 104 ASP A O 1
ATOM 805 N N . SER A 1 105 ? -9.531 -4.478 6.476 1.00 95.88 105 SER A N 1
ATOM 806 C CA . SER A 1 105 ? -8.708 -4.050 7.616 1.00 95.88 105 SER A CA 1
ATOM 807 C C . SER A 1 105 ? -8.646 -2.521 7.730 1.00 95.88 105 SER A C 1
ATOM 809 O O . SER A 1 105 ? -8.886 -1.960 8.802 1.00 95.88 105 SER A O 1
ATOM 811 N N . ILE A 1 106 ? -8.416 -1.829 6.607 1.00 96.12 106 ILE A N 1
ATOM 812 C CA . ILE A 1 106 ? -8.394 -0.361 6.557 1.00 96.12 106 ILE A CA 1
ATOM 813 C C . ILE A 1 106 ? -9.763 0.216 6.928 1.00 96.12 106 ILE A C 1
ATOM 815 O O . ILE A 1 106 ? -9.844 1.097 7.781 1.00 96.12 106 ILE A O 1
ATOM 819 N N . ASN A 1 107 ? -10.848 -0.288 6.336 1.00 95.75 107 ASN A N 1
ATOM 820 C CA . ASN A 1 107 ? -12.205 0.185 6.621 1.00 95.75 107 ASN A CA 1
ATOM 821 C C . ASN A 1 107 ? -12.561 0.033 8.106 1.00 95.75 107 ASN A C 1
ATOM 823 O O . ASN A 1 107 ? -13.143 0.943 8.698 1.00 95.75 107 ASN A O 1
ATOM 827 N N . THR A 1 108 ? -12.160 -1.080 8.721 1.00 95.94 108 THR A N 1
ATOM 828 C CA . THR A 1 108 ? -12.377 -1.334 10.151 1.00 95.94 108 THR A CA 1
ATOM 829 C C . THR A 1 108 ? -11.665 -0.288 11.013 1.00 95.94 108 THR A C 1
ATOM 831 O O . THR A 1 108 ? -12.289 0.323 11.880 1.00 95.94 108 THR A O 1
ATOM 834 N N . GLY A 1 109 ? -10.386 -0.013 10.730 1.00 94.56 109 GLY A N 1
ATOM 835 C CA . GLY A 1 109 ? -9.592 0.975 11.471 1.00 94.56 109 GLY A CA 1
ATOM 836 C C . GLY A 1 109 ? -10.063 2.425 11.298 1.00 94.56 109 GLY A C 1
ATOM 837 O O . GLY A 1 109 ? -9.867 3.237 12.194 1.00 94.56 109 GLY A O 1
ATOM 838 N N . ARG A 1 110 ? -10.721 2.751 10.174 1.00 92.69 110 ARG A N 1
ATOM 839 C CA . ARG A 1 110 ? -11.194 4.112 9.845 1.00 92.69 110 ARG A CA 1
ATOM 840 C C . ARG A 1 110 ? -12.619 4.432 10.300 1.00 92.69 110 ARG A C 1
ATOM 842 O O . ARG A 1 110 ? -13.016 5.591 10.220 1.00 92.69 110 ARG A O 1
ATOM 849 N N . THR A 1 111 ? -13.388 3.431 10.723 1.00 84.31 111 THR A N 1
ATOM 850 C CA . THR A 1 111 ? -14.793 3.595 11.152 1.00 84.31 111 THR A CA 1
ATOM 851 C C . THR A 1 111 ? -14.931 3.754 12.674 1.00 84.31 111 THR A 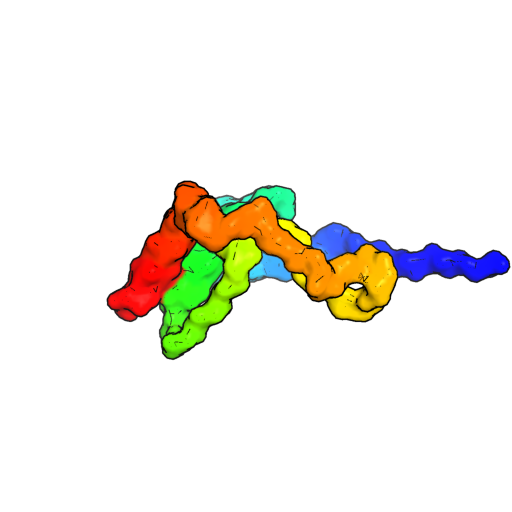C 1
ATOM 853 O O . THR A 1 111 ? -16.034 3.981 13.168 1.00 84.31 111 THR A O 1
ATOM 856 N N . SER A 1 112 ? -13.823 3.623 13.411 1.00 59.44 112 SER A N 1
ATOM 857 C CA . SER A 1 112 ? -13.783 3.709 14.878 1.00 59.44 112 SER A CA 1
ATOM 858 C C . SER A 1 112 ? -13.622 5.136 15.396 1.00 59.44 112 SER A C 1
ATOM 860 O O . SER A 1 112 ? -12.991 5.958 14.695 1.00 59.44 112 SER A O 1
#

Foldseek 3Di:
DDDPDDPPPPPVVVVVVLVVLVVVLVPVDDRDDPVPCLVVLLSVLLVQLLDPDPDDDDDVCSLQVPPDDLADPPDDPPHNHVNDDDPDDPVVSCPDPSSVSSVVSSVVSNVD

Sequence (112 aa):
GASDRRPSFHVQSISRPCHQLWAALDTWDPEPAPDTAAPVVDIALRRMAETPCALAILPIEDLVGLVEQPNLPGTIDEHPNWRRRMPDTTEALLARPAVAARIDSINTGRTS

Radius of gyration: 17.34 Å; chains: 1; bounding box: 55×26×38 Å